Protein AF-A0A1G7HT17-F1 (afdb_monomer)

Radius of gyration: 22.26 Å; Cα contacts (8 Å, |Δi|>4): 27; chains: 1; bounding box: 34×56×53 Å

Solvent-accessible surface area (backbone atoms only — not comparable to full-atom values): 5217 Å² total; per-residue (Å²): 134,87,90,73,90,70,83,76,83,72,81,74,84,79,79,79,92,85,75,70,68,69,60,58,56,50,50,53,49,53,52,52,51,51,52,51,50,48,53,53,43,51,53,50,45,52,51,54,73,68,60,85,70,91,48,69,68,60,43,55,52,46,54,52,51,46,52,50,44,45,48,55,29,39,78,73,73,74,34,84,89,124

Sequence (82 aa):
MARGWEKEDVDAPEPTPAAKPATAAEQQRTEREKKRRVQELELQRERVLSERTSSPHRRSALEAALLEIERELGELGWGIHI

Organism: NCBI:txid392734

Structure (mmCIF, N/CA/C/O backbone):
data_AF-A0A1G7HT17-F1
#
_entry.id   AF-A0A1G7HT17-F1
#
loop_
_atom_site.group_PDB
_atom_site.id
_atom_site.type_symbol
_atom_site.label_atom_id
_atom_site.label_alt_id
_atom_site.label_comp_id
_atom_site.label_asym_id
_atom_site.label_entity_id
_atom_site.label_seq_id
_atom_site.pdbx_PDB_ins_code
_atom_site.Cartn_x
_atom_site.Cartn_y
_atom_site.Cartn_z
_atom_site.occu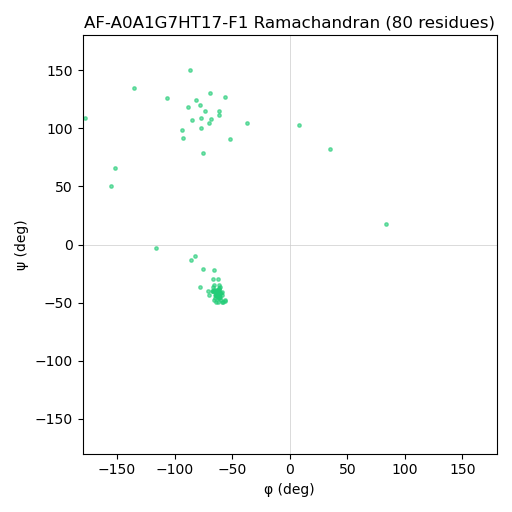pancy
_atom_site.B_iso_or_equiv
_atom_site.auth_seq_id
_atom_site.auth_comp_id
_atom_site.auth_asym_id
_atom_site.auth_atom_id
_atom_site.pdbx_PDB_model_num
ATOM 1 N N . MET A 1 1 ? -16.832 48.138 22.016 1.00 38.97 1 MET A N 1
ATOM 2 C CA . MET A 1 1 ? -17.097 47.324 20.813 1.00 38.97 1 MET A CA 1
ATOM 3 C C . MET A 1 1 ? -16.501 45.941 21.049 1.00 38.97 1 MET A C 1
ATOM 5 O O . MET A 1 1 ? -15.335 45.861 21.404 1.00 38.97 1 MET A O 1
ATOM 9 N N . ALA A 1 2 ? -17.384 44.938 21.026 1.00 45.44 2 ALA A N 1
ATOM 10 C CA . ALA A 1 2 ? -17.246 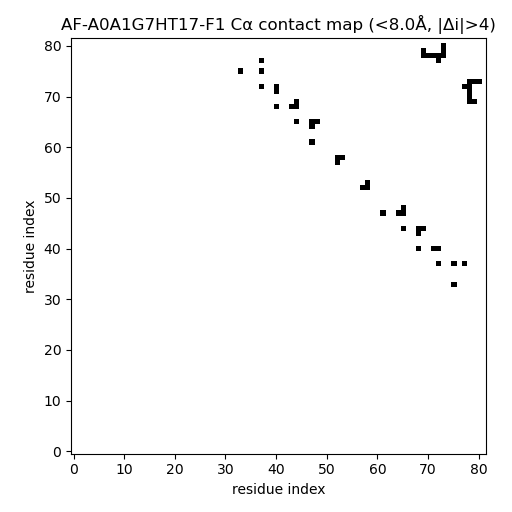43.492 21.251 1.00 45.44 2 ALA A CA 1
ATOM 11 C C . ALA A 1 2 ? -15.907 42.923 21.775 1.00 45.44 2 ALA A C 1
ATOM 13 O O . ALA A 1 2 ? -14.977 42.656 21.020 1.00 45.44 2 ALA A O 1
ATOM 14 N N . ARG A 1 3 ? -15.888 42.601 23.076 1.00 55.09 3 ARG A N 1
ATOM 15 C CA . ARG A 1 3 ? -15.239 41.386 23.585 1.00 55.09 3 ARG A CA 1
ATOM 16 C C . ARG A 1 3 ? -16.295 40.284 23.520 1.00 55.09 3 ARG A C 1
ATOM 18 O O . ARG A 1 3 ? -17.326 40.425 24.166 1.00 55.09 3 ARG A O 1
ATOM 25 N N . GLY A 1 4 ? -16.045 39.241 22.743 1.00 50.06 4 GLY A N 1
ATOM 26 C CA . GLY A 1 4 ? -16.951 38.106 22.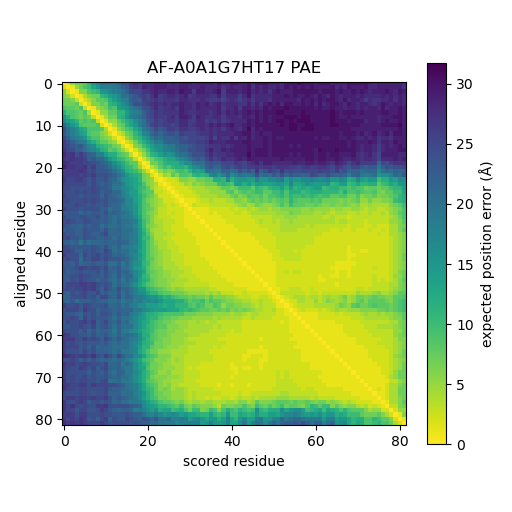582 1.00 50.06 4 GLY A CA 1
ATOM 27 C C . GLY A 1 4 ? -16.147 36.862 22.244 1.00 50.06 4 GLY A C 1
ATOM 28 O O . GLY A 1 4 ? -16.206 36.368 21.128 1.00 50.06 4 GLY A O 1
ATOM 29 N N . TRP A 1 5 ? -15.320 36.406 23.188 1.00 62.91 5 TRP A N 1
ATOM 30 C CA . TRP A 1 5 ? -14.911 35.001 23.220 1.00 62.91 5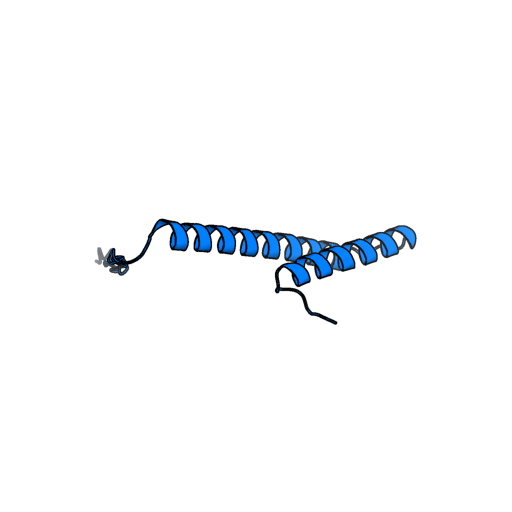 TRP A CA 1
ATOM 31 C C . TRP A 1 5 ? -16.120 34.249 23.757 1.00 62.91 5 TRP A C 1
ATOM 33 O O . TRP A 1 5 ? -16.268 34.036 24.960 1.00 62.91 5 TRP A O 1
ATOM 43 N N . GLU A 1 6 ? -17.066 34.038 22.852 1.00 53.88 6 GLU A N 1
ATOM 44 C CA . GLU A 1 6 ? -18.288 33.309 23.111 1.00 53.88 6 GLU A CA 1
ATOM 45 C C . GLU A 1 6 ? -17.908 31.845 23.318 1.00 53.88 6 GLU A C 1
ATOM 47 O O . GLU A 1 6 ? -17.094 31.274 22.590 1.00 53.88 6 GLU A O 1
ATOM 52 N N . LYS A 1 7 ? -18.428 31.299 24.411 1.00 53.34 7 LYS A N 1
ATOM 53 C CA . LYS A 1 7 ? -18.300 29.907 24.805 1.00 53.34 7 LYS A CA 1
ATOM 54 C C . LYS A 1 7 ? -18.958 29.078 23.712 1.00 53.34 7 LYS A C 1
ATOM 56 O O . LYS A 1 7 ? -20.165 29.185 23.529 1.00 53.34 7 LYS A O 1
ATOM 61 N N . GLU A 1 8 ? -18.184 28.266 23.012 1.00 51.22 8 GLU A N 1
ATOM 62 C CA . GLU A 1 8 ? -18.753 27.075 22.406 1.00 51.22 8 GLU A CA 1
ATOM 63 C C . GLU A 1 8 ? -18.521 25.960 23.420 1.00 51.22 8 GLU A C 1
ATOM 65 O O . GLU A 1 8 ? -17.405 25.469 23.606 1.00 51.22 8 GLU A O 1
ATOM 70 N N . ASP A 1 9 ? -19.579 25.694 24.184 1.00 53.84 9 ASP A N 1
ATOM 71 C CA . ASP A 1 9 ? -19.761 24.499 24.989 1.00 53.84 9 ASP A CA 1
ATOM 72 C C . ASP A 1 9 ? -19.525 23.277 24.090 1.00 53.84 9 ASP A C 1
ATOM 74 O O . ASP A 1 9 ? -20.428 22.790 23.411 1.00 53.84 9 ASP A O 1
ATOM 78 N N . VAL A 1 10 ? -18.276 22.804 24.042 1.00 54.22 10 VAL A N 1
ATOM 79 C CA . VAL A 1 10 ? -17.970 21.503 23.458 1.00 54.22 10 VAL A CA 1
ATOM 80 C C . VAL A 1 10 ? -18.374 20.471 24.502 1.00 54.22 10 VAL A C 1
ATOM 82 O O . VAL A 1 10 ? -17.720 20.284 25.529 1.00 54.22 10 VAL A O 1
ATOM 85 N N . ASP A 1 11 ? -19.546 19.904 24.252 1.00 48.47 11 ASP A N 1
ATOM 86 C CA . ASP A 1 11 ? -20.152 18.771 24.932 1.00 48.47 11 ASP A CA 1
ATOM 87 C C . ASP A 1 11 ? -19.062 17.752 25.302 1.00 48.47 11 ASP A C 1
ATOM 89 O O . ASP A 1 11 ? -18.474 17.086 24.446 1.00 48.47 11 ASP A O 1
ATOM 93 N N . ALA A 1 12 ? -18.707 17.713 26.586 1.00 52.44 12 ALA A N 1
ATOM 94 C CA . ALA A 1 12 ? -17.828 16.695 27.124 1.00 52.44 12 ALA A CA 1
ATOM 95 C C . ALA A 1 12 ? -18.652 15.406 27.204 1.00 52.44 12 ALA A C 1
ATOM 97 O O . ALA A 1 12 ? -19.603 15.362 27.989 1.00 52.44 12 ALA A O 1
ATOM 98 N N . PRO A 1 13 ? -18.333 14.344 26.442 1.00 52.00 13 PRO A N 1
ATOM 99 C CA . PRO A 1 13 ? -19.026 13.088 26.639 1.00 52.00 13 PRO A CA 1
ATOM 100 C C . PRO A 1 13 ? -18.569 12.509 27.979 1.00 52.00 13 PRO A C 1
ATOM 102 O O . PRO A 1 13 ? -17.455 12.003 28.089 1.00 52.00 13 PRO A O 1
ATOM 105 N N . GLU A 1 14 ? -19.424 12.591 28.997 1.00 56.31 14 GLU A N 1
ATOM 106 C CA . GLU A 1 14 ? -19.332 11.803 30.228 1.00 56.31 14 GLU A CA 1
ATOM 107 C C . GLU A 1 14 ? -19.438 10.308 29.861 1.00 56.31 14 GLU A C 1
ATOM 109 O O . GLU A 1 14 ? -20.517 9.862 29.453 1.00 56.31 14 GLU A O 1
ATOM 114 N N . PRO A 1 15 ? -18.383 9.475 29.989 1.00 54.78 15 PRO A N 1
ATOM 115 C CA . PRO A 1 15 ? -18.550 8.043 29.834 1.00 54.78 15 PRO A CA 1
ATOM 116 C C . PRO A 1 15 ? -19.000 7.450 31.172 1.00 54.78 15 PRO A C 1
ATOM 118 O O . PRO A 1 15 ? -18.231 7.311 32.124 1.00 54.78 15 PRO A O 1
ATOM 121 N N . THR A 1 16 ? -20.271 7.066 31.225 1.00 50.12 16 THR A N 1
ATOM 122 C CA . THR A 1 16 ? -20.873 6.274 32.301 1.00 50.12 16 THR A CA 1
ATOM 123 C C . THR A 1 16 ? -20.090 4.955 32.482 1.00 50.12 16 THR A C 1
ATOM 125 O O . THR A 1 16 ? -19.901 4.225 31.504 1.00 50.12 16 THR A O 1
ATOM 128 N N . PRO A 1 17 ? -19.620 4.590 33.692 1.00 58.44 17 PRO A N 1
ATOM 129 C CA . PRO A 1 17 ? -18.760 3.423 33.868 1.00 58.44 17 PRO A CA 1
ATOM 130 C C . PRO A 1 17 ? -19.586 2.175 34.200 1.00 58.44 17 PRO A C 1
ATOM 132 O O . PRO A 1 17 ? -19.839 1.891 35.368 1.00 58.44 17 PRO A O 1
ATOM 135 N N . ALA A 1 18 ? -19.998 1.396 33.194 1.00 55.38 18 ALA A N 1
ATOM 136 C CA . ALA A 1 18 ? -20.655 0.109 33.460 1.00 55.38 18 ALA A CA 1
ATOM 137 C C . ALA A 1 18 ? -20.553 -0.929 32.322 1.00 55.38 18 ALA A C 1
ATOM 139 O O . ALA A 1 18 ? -21.561 -1.505 31.939 1.00 55.38 18 ALA A O 1
ATOM 140 N N . ALA A 1 19 ? -19.349 -1.198 31.795 1.00 50.06 19 ALA A N 1
ATOM 141 C CA . ALA A 1 19 ? -18.959 -2.506 31.227 1.00 50.06 19 ALA A CA 1
ATOM 142 C C . ALA A 1 19 ? -17.490 -2.482 30.748 1.00 50.06 19 ALA A C 1
ATOM 144 O O . ALA A 1 19 ? -17.167 -1.842 29.757 1.00 50.06 19 ALA A O 1
ATOM 145 N N . LYS A 1 20 ? -16.598 -3.187 31.462 1.00 51.78 20 LYS A N 1
ATOM 146 C CA . LYS A 1 20 ? -15.213 -3.568 31.079 1.00 51.78 20 LYS A CA 1
ATOM 147 C C . LYS A 1 20 ? -14.422 -2.537 30.224 1.00 51.78 20 LYS A C 1
ATOM 149 O O . LYS A 1 20 ? -14.267 -2.721 29.018 1.00 51.78 20 LYS A O 1
ATOM 154 N N . PRO A 1 21 ? -13.813 -1.507 30.843 1.00 54.34 21 PRO A N 1
ATOM 155 C CA . PRO A 1 21 ? -13.067 -0.462 30.126 1.00 54.34 21 PRO A CA 1
ATOM 156 C C . PRO A 1 21 ? -11.789 -0.957 29.422 1.00 54.34 21 PRO A C 1
ATOM 158 O O . PRO A 1 21 ? -11.331 -0.325 28.473 1.00 54.34 21 PRO A O 1
ATOM 161 N N . ALA A 1 22 ? -11.222 -2.094 29.842 1.00 57.19 22 ALA A N 1
ATOM 162 C CA . ALA A 1 22 ? -9.998 -2.632 29.247 1.00 57.19 22 ALA A CA 1
ATOM 163 C C . ALA A 1 22 ? -10.201 -3.093 27.792 1.00 57.19 22 ALA A C 1
ATOM 165 O O . ALA A 1 22 ? -9.363 -2.826 26.938 1.00 57.19 22 ALA A O 1
ATOM 166 N N . THR A 1 23 ? -11.338 -3.720 27.479 1.00 62.28 23 THR A N 1
ATOM 167 C CA . THR A 1 23 ? -11.574 -4.296 26.147 1.00 62.28 23 THR A CA 1
ATOM 168 C C . THR A 1 23 ? -11.942 -3.238 25.110 1.00 62.28 23 THR A C 1
ATOM 170 O O . THR A 1 23 ? -11.497 -3.327 23.972 1.00 62.28 23 THR A O 1
ATOM 173 N N . ALA A 1 24 ? -12.698 -2.204 25.494 1.00 68.19 24 ALA A N 1
ATOM 174 C CA . ALA A 1 24 ? -13.084 -1.125 24.580 1.00 68.19 24 ALA A CA 1
ATOM 175 C C . ALA A 1 24 ? -11.896 -0.215 24.215 1.00 68.19 24 ALA A C 1
ATOM 177 O O . ALA A 1 24 ? -11.735 0.171 23.057 1.00 68.19 24 ALA A O 1
ATOM 178 N N . ALA A 1 25 ? -11.027 0.100 25.183 1.00 70.38 25 ALA A N 1
ATOM 179 C CA . ALA A 1 25 ? -9.827 0.896 24.931 1.00 70.38 25 ALA A CA 1
ATOM 180 C C . ALA A 1 25 ? -8.816 0.154 24.038 1.00 70.38 25 ALA A C 1
ATOM 182 O O . ALA A 1 25 ? -8.175 0.770 23.185 1.00 70.38 25 ALA A O 1
ATOM 183 N N . GLU A 1 26 ? -8.686 -1.163 24.207 1.00 72.19 26 GLU A N 1
ATOM 184 C CA . GLU A 1 26 ? -7.812 -2.000 23.383 1.00 72.19 26 GLU A CA 1
ATOM 185 C C . GLU A 1 26 ? -8.343 -2.136 21.951 1.00 72.19 26 GLU A C 1
ATOM 187 O O . GLU A 1 26 ? -7.601 -1.912 20.994 1.00 72.19 26 GLU A O 1
ATOM 192 N N . GLN A 1 27 ? -9.653 -2.352 21.789 1.00 73.81 27 GLN A N 1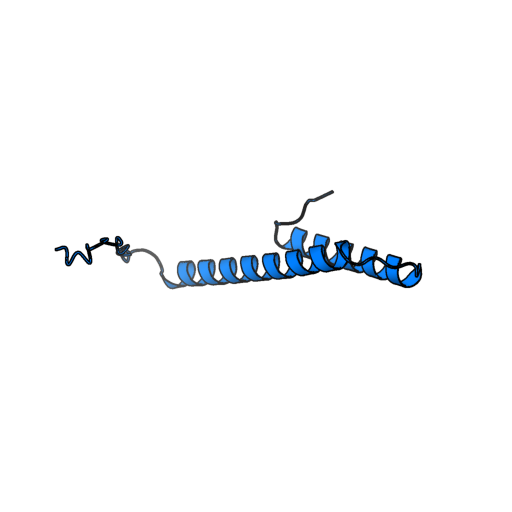
ATOM 193 C CA . GLN A 1 27 ? -10.318 -2.343 20.482 1.00 73.81 27 GLN A CA 1
ATOM 194 C C . GLN A 1 27 ? -10.081 -1.020 19.737 1.00 73.81 27 GLN A C 1
ATOM 196 O O . GLN A 1 27 ? -9.605 -1.033 18.602 1.00 73.81 27 GLN A O 1
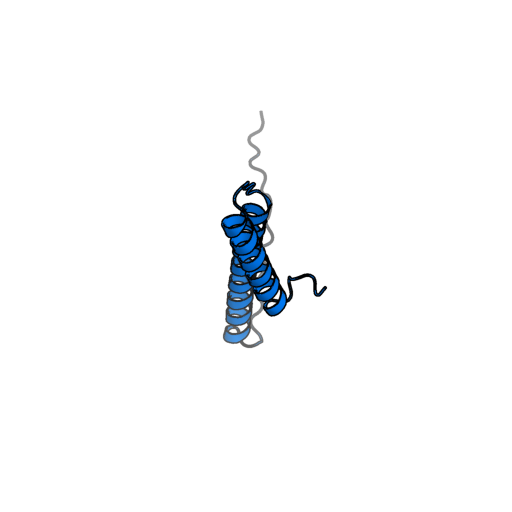ATOM 201 N N . GLN A 1 28 ? -10.277 0.128 20.392 1.00 76.44 28 GLN A N 1
ATOM 202 C CA . GLN A 1 28 ? -10.021 1.436 19.774 1.00 76.44 28 GLN A CA 1
ATOM 203 C C . GLN A 1 28 ? -8.555 1.640 19.363 1.00 76.44 28 GLN A C 1
ATOM 205 O O . GLN A 1 28 ? -8.285 2.293 18.352 1.00 76.44 28 GLN A O 1
ATOM 210 N N . ARG A 1 29 ? -7.591 1.106 20.125 1.00 78.38 29 ARG A N 1
ATOM 211 C CA . ARG A 1 29 ? -6.168 1.159 19.750 1.00 78.38 29 ARG A CA 1
ATOM 212 C C . ARG A 1 29 ? -5.902 0.334 18.495 1.00 78.38 29 ARG A C 1
ATOM 214 O O . ARG A 1 29 ? -5.332 0.872 17.549 1.00 78.38 29 ARG A O 1
ATOM 221 N N . THR A 1 30 ? -6.401 -0.901 18.448 1.00 84.19 30 THR A N 1
ATOM 222 C CA . THR A 1 30 ? -6.232 -1.776 17.277 1.00 84.19 30 THR A CA 1
ATOM 223 C C . THR A 1 30 ? -6.871 -1.192 16.014 1.00 84.19 30 THR A C 1
ATOM 225 O O . THR A 1 30 ? -6.290 -1.263 14.935 1.00 84.19 30 THR A O 1
ATOM 228 N N . GLU A 1 31 ? -8.029 -0.537 16.123 1.00 85.12 31 GLU A N 1
ATOM 229 C CA . GLU A 1 31 ? -8.659 0.142 14.985 1.00 85.12 31 GLU A CA 1
ATOM 230 C C . GLU A 1 31 ? -7.855 1.348 14.496 1.00 85.12 31 GLU A C 1
ATOM 232 O O . GLU A 1 31 ? -7.736 1.569 13.290 1.00 85.12 31 GLU A O 1
ATOM 237 N N . ARG A 1 32 ? -7.284 2.138 15.414 1.00 88.44 32 ARG A N 1
ATOM 238 C CA . ARG A 1 32 ? -6.415 3.269 15.053 1.00 88.44 32 ARG A CA 1
ATOM 239 C C . ARG A 1 32 ? -5.148 2.797 14.348 1.00 88.44 32 ARG A C 1
ATOM 241 O O . ARG A 1 32 ? -4.726 3.434 13.388 1.00 88.44 32 ARG A O 1
ATOM 248 N N . GLU A 1 33 ? -4.560 1.696 14.800 1.00 89.75 33 GLU A N 1
ATOM 249 C CA . GLU A 1 33 ? -3.389 1.086 14.164 1.00 89.75 33 GLU A CA 1
ATOM 250 C C . GLU A 1 33 ? -3.716 0.565 12.765 1.00 89.75 33 GLU A C 1
ATOM 252 O O . GLU A 1 33 ? -3.009 0.903 11.817 1.00 89.75 33 GLU A O 1
ATOM 257 N N . LYS A 1 34 ? -4.841 -0.145 12.605 1.00 89.56 34 LYS A N 1
ATOM 258 C CA . LYS A 1 34 ? -5.330 -0.580 11.288 1.00 89.56 34 LYS A CA 1
ATOM 259 C C . LYS A 1 34 ? -5.523 0.600 10.339 1.00 89.56 34 LYS A C 1
ATOM 261 O O . LYS A 1 34 ? -5.022 0.563 9.223 1.00 89.56 34 LYS A O 1
ATOM 266 N N . LYS A 1 35 ? -6.176 1.677 10.790 1.00 91.12 35 LYS A N 1
ATOM 267 C CA . LYS A 1 35 ? -6.380 2.889 9.974 1.00 91.12 35 LYS A CA 1
ATOM 268 C C . LYS A 1 35 ? -5.064 3.536 9.550 1.00 91.12 35 LYS A C 1
ATOM 270 O O . LYS A 1 35 ? -4.935 3.939 8.401 1.00 91.12 35 LYS A O 1
ATOM 275 N N . ARG A 1 36 ? -4.081 3.621 10.452 1.00 92.94 36 ARG A N 1
ATOM 276 C CA . ARG A 1 36 ? -2.744 4.137 10.115 1.00 92.94 36 ARG A CA 1
ATOM 277 C C . ARG A 1 36 ? -2.053 3.264 9.077 1.00 92.94 36 ARG A C 1
ATOM 279 O O . ARG A 1 36 ? -1.474 3.801 8.141 1.00 92.94 36 ARG A O 1
ATOM 286 N N . ARG A 1 37 ? -2.141 1.940 9.227 1.00 93.44 37 ARG A N 1
ATOM 287 C CA . ARG A 1 37 ? -1.544 1.002 8.275 1.00 93.44 37 ARG A CA 1
ATOM 288 C C . ARG A 1 37 ? -2.181 1.117 6.893 1.00 93.44 37 ARG A C 1
ATOM 290 O O . ARG A 1 37 ? -1.460 1.161 5.907 1.00 93.44 37 ARG A O 1
ATOM 297 N N . VAL A 1 38 ? -3.506 1.231 6.829 1.00 94.44 38 VAL A N 1
ATOM 298 C CA . VAL A 1 38 ? -4.230 1.470 5.571 1.00 94.44 38 VAL A CA 1
ATOM 299 C C . VAL A 1 38 ? -3.766 2.770 4.915 1.00 94.44 38 VAL A C 1
ATOM 301 O O . VAL A 1 38 ? -3.378 2.742 3.755 1.00 94.44 38 VAL A O 1
ATOM 304 N N . GLN A 1 39 ? -3.711 3.880 5.660 1.00 94.88 39 GLN A N 1
ATOM 305 C CA . GLN A 1 39 ? -3.245 5.168 5.124 1.00 94.88 39 GLN A CA 1
ATOM 306 C C . GLN A 1 39 ? -1.811 5.092 4.583 1.00 94.88 39 GLN A C 1
ATOM 308 O O . GLN A 1 39 ? -1.508 5.652 3.534 1.00 94.88 39 GLN A O 1
ATOM 313 N N . GLU A 1 40 ? -0.916 4.395 5.286 1.00 95.94 40 GLU A N 1
ATOM 314 C CA . GLU A 1 40 ? 0.456 4.185 4.823 1.00 95.94 40 GLU A CA 1
ATOM 315 C C . GLU A 1 40 ? 0.494 3.405 3.499 1.00 95.94 40 GLU A C 1
ATOM 317 O O . GLU A 1 40 ? 1.195 3.805 2.569 1.00 95.94 40 GLU A O 1
ATOM 322 N N . LEU A 1 41 ? -0.281 2.324 3.398 1.00 96.06 41 LEU A N 1
ATOM 323 C CA . LEU A 1 41 ? -0.369 1.500 2.194 1.00 96.06 41 LEU A CA 1
ATOM 324 C C . LEU A 1 41 ? -0.992 2.258 1.015 1.00 96.06 41 LEU A C 1
ATOM 326 O O . LEU A 1 41 ? -0.507 2.144 -0.108 1.00 96.06 41 LEU A O 1
ATOM 330 N N . GLU A 1 42 ? -2.010 3.084 1.253 1.00 94.88 42 GLU A N 1
ATOM 331 C CA . GLU A 1 42 ? -2.602 3.952 0.228 1.00 94.88 42 GLU A CA 1
ATOM 332 C C . GLU A 1 42 ? -1.582 4.957 -0.321 1.00 94.88 42 GLU A C 1
ATOM 334 O O . GLU A 1 42 ? -1.429 5.077 -1.537 1.00 94.88 42 GLU A O 1
ATOM 339 N N . LEU A 1 43 ? -0.805 5.608 0.551 1.00 96.31 43 LEU A N 1
ATOM 340 C CA . LEU A 1 43 ? 0.267 6.515 0.128 1.00 96.31 43 LEU A CA 1
ATOM 341 C C . LEU A 1 43 ? 1.346 5.788 -0.688 1.00 96.31 43 LEU A C 1
ATOM 343 O O . LEU A 1 43 ? 1.863 6.327 -1.671 1.00 96.31 43 LEU A O 1
ATOM 347 N N . GLN A 1 44 ? 1.694 4.555 -0.308 1.00 95.88 44 GLN A N 1
ATOM 348 C CA . GLN A 1 44 ? 2.619 3.729 -1.085 1.00 95.88 44 GLN A CA 1
ATOM 349 C C . GLN A 1 44 ? 2.036 3.373 -2.457 1.00 95.88 44 GLN A C 1
ATOM 351 O O . GLN A 1 44 ? 2.741 3.497 -3.461 1.00 95.88 44 GLN A O 1
ATOM 356 N N . ARG A 1 45 ? 0.752 3.002 -2.520 1.00 95.81 45 ARG A N 1
ATOM 357 C CA . ARG A 1 45 ? 0.035 2.712 -3.768 1.00 95.81 45 ARG A CA 1
ATOM 358 C C . ARG A 1 45 ? 0.062 3.908 -4.711 1.00 95.81 45 ARG A C 1
ATOM 360 O O . ARG A 1 45 ? 0.436 3.763 -5.872 1.00 95.81 45 ARG A O 1
ATOM 367 N N . GLU A 1 46 ? -0.282 5.093 -4.214 1.00 95.56 46 GLU A N 1
ATOM 368 C CA . GLU A 1 46 ? -0.243 6.330 -4.999 1.00 95.56 46 GLU A CA 1
ATOM 369 C C . GLU A 1 46 ? 1.162 6.621 -5.528 1.00 95.56 46 GLU A C 1
ATOM 371 O O . GLU A 1 46 ? 1.331 6.946 -6.706 1.00 95.56 46 GLU A O 1
ATOM 376 N N . ARG A 1 47 ? 2.189 6.439 -4.689 1.00 95.69 47 ARG A N 1
ATOM 377 C CA . ARG A 1 47 ? 3.582 6.626 -5.098 1.00 95.69 47 ARG A CA 1
ATOM 378 C C . ARG A 1 47 ? 3.965 5.685 -6.239 1.00 95.69 47 ARG A C 1
ATOM 380 O O . ARG A 1 47 ? 4.512 6.161 -7.233 1.00 95.69 47 ARG A O 1
ATOM 387 N N . VAL A 1 48 ? 3.650 4.394 -6.128 1.00 94.56 48 VAL A N 1
ATOM 388 C CA . VAL A 1 48 ? 3.915 3.393 -7.177 1.00 94.56 48 VAL A CA 1
ATOM 389 C C . VAL A 1 48 ? 3.178 3.742 -8.474 1.00 94.56 48 VAL A C 1
ATOM 391 O O . VAL A 1 48 ? 3.792 3.735 -9.539 1.00 94.56 48 VAL A O 1
ATOM 394 N N . LEU A 1 49 ? 1.898 4.123 -8.399 1.00 93.31 49 LEU A N 1
ATOM 395 C CA . LEU A 1 49 ? 1.097 4.508 -9.569 1.00 93.31 49 LEU A CA 1
ATOM 396 C C . LEU A 1 49 ? 1.584 5.804 -10.237 1.00 93.31 49 LEU A C 1
ATOM 398 O O . LEU A 1 49 ? 1.428 5.978 -11.447 1.00 93.31 49 LEU A O 1
ATOM 402 N N . SER A 1 50 ? 2.175 6.717 -9.465 1.00 93.69 50 SER A N 1
ATOM 403 C CA . SER A 1 50 ? 2.745 7.963 -9.985 1.00 93.69 50 SER A CA 1
ATOM 404 C C . SER A 1 50 ? 4.085 7.765 -10.702 1.00 93.69 50 SER A C 1
ATOM 406 O O . SER A 1 50 ? 4.485 8.603 -11.517 1.00 93.69 50 SER A O 1
ATOM 408 N N . GLU A 1 51 ? 4.792 6.666 -10.423 1.00 93.62 51 GLU A N 1
ATOM 409 C CA . GLU A 1 51 ? 6.126 6.432 -10.958 1.00 93.62 51 GLU A CA 1
ATOM 410 C C . GLU A 1 51 ? 6.059 5.959 -12.418 1.00 93.62 51 GLU A C 1
ATOM 412 O O . GLU A 1 51 ? 5.489 4.922 -12.756 1.00 93.62 51 GLU A O 1
ATOM 417 N N . ARG A 1 52 ? 6.679 6.726 -13.323 1.00 92.12 52 ARG A N 1
ATOM 418 C CA . ARG A 1 52 ? 6.793 6.382 -14.747 1.00 92.12 52 ARG A CA 1
ATOM 419 C C . ARG A 1 52 ? 8.218 5.956 -15.077 1.00 92.12 52 ARG A C 1
ATOM 421 O O . ARG A 1 52 ? 9.168 6.695 -14.841 1.00 92.12 52 ARG A O 1
ATOM 428 N N . THR A 1 53 ? 8.362 4.775 -15.674 1.00 90.81 53 THR A N 1
ATOM 429 C CA . THR A 1 53 ? 9.658 4.172 -16.021 1.00 90.81 53 THR A CA 1
ATOM 430 C C . THR A 1 53 ? 9.650 3.579 -17.431 1.00 90.81 53 THR A C 1
ATOM 432 O O . THR A 1 53 ? 8.743 2.836 -17.819 1.00 90.81 53 THR A O 1
ATOM 435 N N . SER A 1 54 ? 10.714 3.861 -18.187 1.00 88.56 54 SER A N 1
ATOM 436 C CA . SER A 1 54 ? 10.972 3.265 -19.505 1.00 88.56 54 SER A CA 1
ATOM 437 C C . SER A 1 54 ? 11.695 1.915 -19.423 1.00 88.56 54 SER A C 1
ATOM 439 O O . SER A 1 54 ? 11.756 1.199 -20.417 1.00 88.56 54 SER A O 1
ATOM 441 N N . SER A 1 55 ? 12.243 1.551 -18.255 1.00 94.12 55 SER A N 1
ATOM 442 C CA . SER A 1 55 ? 12.925 0.268 -18.060 1.00 94.12 55 SER A CA 1
ATOM 443 C C . SER A 1 55 ? 11.904 -0.850 -17.802 1.00 94.12 55 SER A C 1
ATOM 445 O O . SER A 1 55 ? 11.115 -0.730 -16.856 1.00 94.12 55 SER A O 1
ATOM 447 N N . PRO A 1 56 ? 11.916 -1.941 -18.595 1.00 93.56 56 PRO A N 1
ATOM 448 C CA . PRO A 1 56 ? 10.961 -3.039 -18.448 1.00 93.56 56 PRO A CA 1
ATOM 449 C C . PRO A 1 56 ? 11.115 -3.756 -17.104 1.00 93.56 56 PRO A C 1
ATOM 451 O O . PRO A 1 56 ? 10.121 -4.051 -16.455 1.00 93.56 56 PRO A O 1
ATOM 454 N N . HIS A 1 57 ? 12.349 -3.945 -16.628 1.00 94.62 57 HIS A N 1
ATOM 455 C CA . HIS A 1 57 ? 12.599 -4.579 -15.332 1.00 94.62 57 HIS A CA 1
ATOM 456 C C . HIS A 1 57 ? 12.037 -3.753 -14.165 1.00 94.62 57 HIS A C 1
ATOM 458 O O . HIS A 1 57 ? 11.382 -4.288 -13.275 1.00 94.62 57 HIS A O 1
ATOM 464 N N . ARG A 1 58 ? 12.231 -2.427 -14.202 1.00 94.44 58 ARG A N 1
ATOM 465 C CA . ARG A 1 58 ? 11.636 -1.509 -13.218 1.00 94.44 58 ARG A CA 1
ATOM 466 C C . ARG A 1 58 ? 10.111 -1.544 -13.257 1.00 94.44 58 ARG A C 1
ATOM 468 O O . ARG A 1 58 ? 9.494 -1.477 -12.205 1.00 94.44 58 ARG A O 1
ATOM 47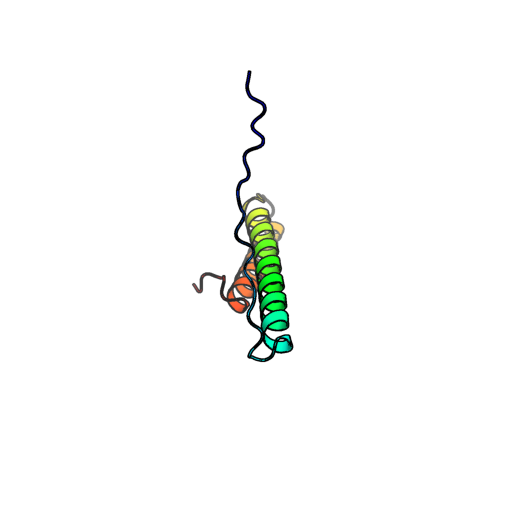5 N N . ARG A 1 59 ? 9.508 -1.650 -14.446 1.00 95.62 59 ARG A N 1
ATOM 476 C CA . ARG A 1 59 ? 8.050 -1.743 -14.585 1.00 95.62 59 ARG A CA 1
ATOM 477 C C . ARG A 1 59 ? 7.506 -2.996 -13.904 1.00 95.62 59 ARG A C 1
ATOM 479 O O . ARG A 1 59 ? 6.620 -2.870 -13.073 1.00 95.62 59 ARG A O 1
ATOM 486 N N . SER A 1 60 ? 8.097 -4.161 -14.172 1.00 95.00 60 SER A N 1
ATOM 487 C CA . SER A 1 60 ? 7.690 -5.410 -13.516 1.00 95.00 60 SER A CA 1
ATOM 488 C C . SER A 1 60 ? 7.857 -5.353 -11.995 1.00 95.00 60 SER A C 1
ATOM 490 O O . SER A 1 60 ? 7.021 -5.875 -11.266 1.00 95.00 60 SER A O 1
ATOM 492 N N . ALA A 1 61 ? 8.904 -4.687 -11.498 1.00 95.56 61 ALA A N 1
ATOM 493 C CA . ALA A 1 61 ? 9.084 -4.487 -10.061 1.00 95.56 61 ALA A CA 1
ATOM 494 C C . ALA A 1 61 ? 7.992 -3.591 -9.444 1.00 95.56 61 ALA A C 1
ATOM 496 O O . ALA A 1 61 ? 7.512 -3.890 -8.355 1.00 95.56 61 ALA A O 1
ATOM 497 N N . LEU A 1 62 ? 7.577 -2.521 -10.135 1.00 95.38 62 LEU A N 1
ATOM 498 C CA . LEU A 1 62 ? 6.481 -1.654 -9.685 1.00 95.38 62 LEU A CA 1
ATOM 499 C C . LEU A 1 62 ? 5.129 -2.376 -9.710 1.00 95.38 62 LEU A C 1
ATOM 501 O O . LEU A 1 62 ? 4.356 -2.229 -8.772 1.00 95.38 62 LEU A O 1
ATOM 505 N N . GLU A 1 63 ? 4.860 -3.185 -10.736 1.00 95.00 63 GLU A N 1
ATOM 506 C CA . GLU A 1 63 ? 3.650 -4.016 -10.814 1.00 95.00 63 GLU A CA 1
ATOM 507 C C . GLU A 1 63 ? 3.594 -5.033 -9.664 1.00 95.00 63 GLU A C 1
ATOM 509 O O . GLU A 1 63 ? 2.564 -5.165 -9.007 1.00 95.00 63 GLU A O 1
ATOM 514 N N . ALA A 1 64 ? 4.713 -5.699 -9.361 1.00 95.88 64 ALA A N 1
ATOM 515 C CA . ALA A 1 64 ? 4.802 -6.618 -8.227 1.00 95.88 64 ALA A CA 1
ATOM 516 C C . ALA A 1 64 ? 4.605 -5.901 -6.880 1.00 95.88 64 ALA A C 1
ATOM 518 O O . ALA A 1 64 ? 3.880 -6.397 -6.021 1.00 95.88 64 ALA A O 1
ATOM 519 N N . ALA A 1 65 ? 5.208 -4.720 -6.706 1.00 95.44 65 ALA A N 1
ATOM 520 C CA . ALA A 1 65 ? 5.014 -3.907 -5.509 1.00 95.44 65 ALA A CA 1
ATOM 521 C C . ALA A 1 65 ? 3.552 -3.455 -5.354 1.00 95.44 65 ALA A C 1
ATOM 523 O O . ALA A 1 65 ? 3.022 -3.481 -4.247 1.00 95.44 65 ALA A O 1
ATOM 524 N N . LEU A 1 66 ? 2.887 -3.080 -6.453 1.00 95.44 66 LEU A N 1
ATOM 525 C CA . LEU A 1 66 ? 1.473 -2.705 -6.442 1.00 95.44 66 LEU A CA 1
ATOM 526 C C . LEU A 1 66 ? 0.590 -3.877 -5.994 1.00 95.44 66 LEU A C 1
ATOM 528 O O . LEU A 1 66 ? -0.268 -3.692 -5.137 1.00 95.44 66 LEU A O 1
ATOM 532 N N . LEU A 1 67 ? 0.829 -5.076 -6.535 1.00 95.56 67 LEU A N 1
ATOM 533 C CA . LEU A 1 67 ? 0.089 -6.286 -6.166 1.00 95.56 67 LEU A CA 1
ATOM 534 C C . LEU A 1 67 ? 0.254 -6.638 -4.684 1.00 95.56 67 LEU A C 1
ATOM 536 O O . LEU A 1 67 ? -0.726 -7.000 -4.037 1.00 95.56 67 LEU A O 1
ATOM 540 N N . GLU A 1 68 ? 1.463 -6.507 -4.134 1.00 95.38 68 GLU A N 1
ATOM 541 C CA . GLU A 1 68 ? 1.697 -6.748 -2.706 1.00 95.38 68 GLU A CA 1
ATOM 542 C C . GLU A 1 68 ? 0.925 -5.741 -1.838 1.00 95.38 68 GLU A C 1
ATOM 544 O O . GLU A 1 68 ? 0.235 -6.136 -0.901 1.00 95.38 68 GLU A O 1
ATOM 549 N N . ILE A 1 69 ? 0.952 -4.451 -2.194 1.00 94.31 69 ILE A N 1
ATOM 550 C CA . ILE A 1 69 ? 0.210 -3.406 -1.471 1.00 94.31 69 ILE A CA 1
ATOM 551 C C . ILE A 1 69 ? -1.302 -3.666 -1.521 1.00 94.31 69 ILE A C 1
ATOM 553 O O . ILE A 1 69 ? -1.989 -3.549 -0.505 1.00 94.31 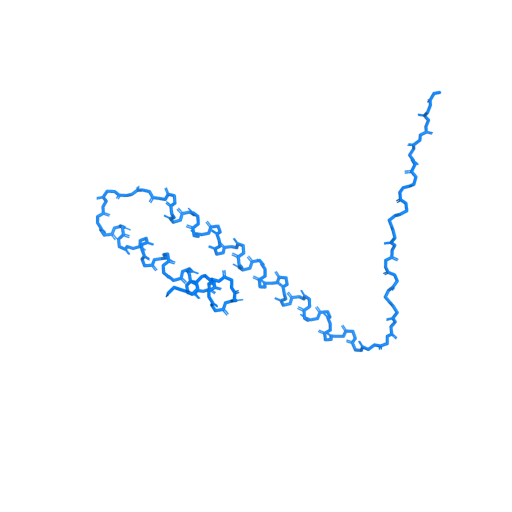69 ILE A O 1
ATOM 557 N N . GLU A 1 70 ? -1.842 -4.025 -2.688 1.00 94.12 70 GLU A N 1
ATOM 558 C CA . GLU A 1 70 ? -3.270 -4.326 -2.837 1.00 94.12 70 GLU A CA 1
ATOM 559 C C . GLU A 1 70 ? -3.676 -5.583 -2.059 1.00 94.12 70 GLU A C 1
ATOM 561 O O . GLU A 1 70 ? -4.755 -5.613 -1.458 1.00 94.12 70 GLU A O 1
ATOM 566 N N . ARG A 1 71 ? -2.791 -6.581 -1.978 1.00 94.00 71 ARG A N 1
ATOM 567 C CA . ARG A 1 71 ? -2.984 -7.757 -1.130 1.00 94.00 71 ARG A CA 1
ATOM 568 C C . ARG A 1 71 ? -3.023 -7.387 0.354 1.00 94.00 71 ARG A C 1
ATOM 570 O O . ARG A 1 71 ? -3.965 -7.789 1.035 1.00 94.00 71 ARG A O 1
ATOM 577 N N . GLU A 1 72 ? -2.060 -6.607 0.849 1.00 93.44 72 GLU A N 1
ATOM 578 C CA . GLU A 1 72 ? -2.038 -6.152 2.249 1.00 93.44 72 GLU A CA 1
ATOM 579 C C . GLU A 1 72 ? -3.290 -5.329 2.601 1.00 93.44 72 GLU A C 1
ATOM 581 O O . GLU A 1 72 ? -3.900 -5.525 3.655 1.00 93.44 72 GLU A O 1
ATOM 586 N N . LEU A 1 73 ? -3.733 -4.444 1.701 1.00 92.81 73 LEU A N 1
ATOM 587 C CA . LEU A 1 73 ? -4.990 -3.707 1.865 1.00 92.81 73 LEU A CA 1
ATOM 588 C C . LEU A 1 73 ? -6.200 -4.651 1.911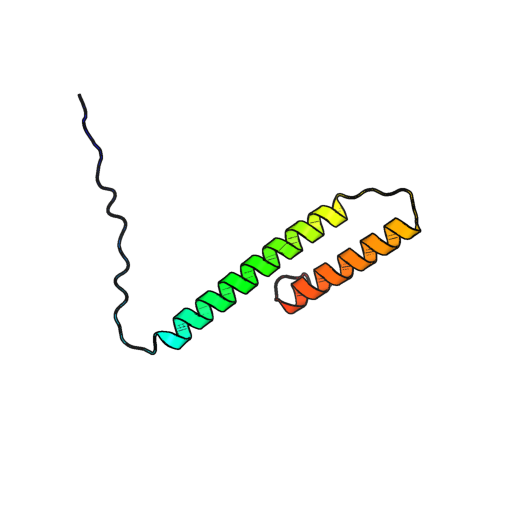 1.00 92.81 73 LEU A C 1
ATOM 590 O O . LEU A 1 73 ? -7.114 -4.444 2.715 1.00 92.81 73 LEU A O 1
ATOM 594 N N . GLY A 1 74 ? -6.209 -5.700 1.086 1.00 91.62 74 GLY A N 1
ATOM 595 C CA . GLY A 1 74 ? -7.232 -6.746 1.095 1.00 91.62 74 GLY A CA 1
ATOM 596 C C . GLY A 1 74 ? -7.296 -7.509 2.421 1.00 91.62 74 GLY A C 1
ATOM 597 O O . GLY A 1 74 ? -8.382 -7.678 2.972 1.00 91.62 74 GLY A O 1
ATOM 598 N N . GLU A 1 75 ? -6.147 -7.897 2.981 1.00 91.00 75 GLU A N 1
ATOM 599 C CA . GLU A 1 75 ? -6.054 -8.573 4.287 1.00 91.00 75 GLU A CA 1
ATOM 600 C C . GLU A 1 75 ? -6.584 -7.696 5.438 1.00 91.00 75 GLU A C 1
ATOM 602 O O . GLU A 1 75 ? -7.152 -8.202 6.409 1.00 91.00 75 GLU A O 1
ATOM 607 N N . LEU A 1 76 ? -6.470 -6.370 5.312 1.00 89.56 76 LEU A N 1
ATOM 608 C CA . LEU A 1 76 ? -7.017 -5.404 6.269 1.00 89.56 76 LEU A CA 1
ATOM 609 C C . LEU A 1 76 ? -8.512 -5.107 6.061 1.00 89.56 76 LEU A C 1
ATOM 611 O O . LEU A 1 76 ? -9.120 -4.465 6.922 1.00 89.56 76 LEU A O 1
ATOM 615 N N . GLY A 1 77 ? -9.111 -5.572 4.960 1.00 87.12 77 GLY A N 1
ATOM 616 C CA . GLY A 1 77 ? -10.509 -5.321 4.591 1.00 87.12 77 GLY A CA 1
ATOM 617 C C . GLY A 1 77 ? -10.753 -3.990 3.868 1.00 87.12 77 GLY A C 1
ATOM 618 O O . GLY A 1 77 ? -11.889 -3.526 3.830 1.00 87.12 77 GLY A O 1
ATOM 619 N N . TRP A 1 78 ? -9.701 -3.369 3.325 1.00 81.44 78 TRP A N 1
ATOM 620 C CA . TRP A 1 78 ? -9.737 -2.070 2.632 1.00 81.44 78 TRP A CA 1
ATOM 621 C C . TRP A 1 78 ? -9.352 -2.161 1.143 1.00 81.44 78 TRP A C 1
ATOM 623 O O . TRP A 1 78 ? -9.401 -1.161 0.432 1.00 81.44 78 TRP A O 1
ATOM 633 N N . GLY A 1 79 ? -8.979 -3.346 0.653 1.00 71.75 79 GLY A N 1
ATOM 634 C CA . GLY A 1 79 ? -8.643 -3.594 -0.751 1.00 71.75 79 GLY A CA 1
ATOM 635 C C . GLY A 1 79 ? -9.860 -3.932 -1.617 1.00 71.75 79 GLY A C 1
ATOM 636 O O . GLY A 1 79 ? -10.827 -4.539 -1.154 1.00 71.75 79 GLY A O 1
ATOM 637 N N . ILE A 1 80 ? -9.793 -3.572 -2.901 1.00 65.56 80 ILE A N 1
ATOM 638 C CA . ILE A 1 80 ? -10.754 -4.023 -3.913 1.00 65.56 80 ILE A CA 1
ATOM 639 C C . ILE A 1 80 ? -10.382 -5.467 -4.253 1.00 65.56 80 ILE A C 1
ATOM 641 O O . ILE A 1 80 ? -9.344 -5.710 -4.860 1.00 65.56 80 ILE A O 1
ATOM 645 N N . HIS A 1 81 ? -11.205 -6.426 -3.833 1.00 56.25 81 HIS A N 1
ATOM 646 C CA . HIS A 1 81 ? -11.086 -7.802 -4.308 1.00 56.25 81 HIS A CA 1
ATOM 647 C C . HIS A 1 81 ? -11.475 -7.797 -5.794 1.00 56.25 81 HIS A C 1
ATOM 649 O O . HIS A 1 81 ? -12.642 -7.550 -6.108 1.00 56.25 81 HIS A O 1
ATOM 655 N N . ILE A 1 82 ? -10.503 -7.973 -6.692 1.00 52.66 82 ILE A N 1
ATOM 656 C CA . ILE A 1 82 ? -10.733 -8.126 -8.135 1.00 52.66 82 ILE A CA 1
ATOM 657 C C . ILE A 1 82 ? -10.427 -9.555 -8.565 1.00 52.66 82 ILE A C 1
ATOM 659 O O . ILE A 1 82 ? -9.461 -10.136 -8.020 1.00 52.66 82 ILE A O 1
#

Secondary structure (DSSP, 8-state):
------------------S-HHHHHHHHHHHHHHHHHHHHHHHHHHHHHH---S-HHHHHHHHHHHHHHHHHHHHTT-S---

Foldseek 3Di:
DDPPPDDPPPDDPDDDDDDDPPVVVVVVVVVVVLVVLLVVLVVVLVVLVPDDDPDPVVVVVSVVSNVVSLVVCVVSVNHDPD

Mean predicted aligned error: 12.86 Å

pLDDT: mean 78.84, std 18.41, range [38.97, 96.31]